Protein AF-A0A9E0XKW5-F1 (afdb_monomer)

Solvent-accessible surface area (backbone atoms only — not comparable to full-atom values): 10087 Å² total; per-residue (Å²): 136,86,78,87,76,53,70,72,57,58,59,52,70,77,59,86,89,83,86,75,91,71,57,70,92,79,52,50,79,71,48,50,63,54,58,56,50,52,57,56,55,53,49,50,52,53,50,46,38,40,73,75,60,42,68,75,69,81,72,82,84,53,64,72,60,41,52,50,52,50,52,54,37,52,52,49,49,51,54,52,49,53,52,46,55,54,47,36,53,48,28,39,75,79,61,77,39,59,51,25,64,68,49,44,52,50,58,40,54,46,93,44,42,51,59,52,24,58,78,70,73,36,50,67,59,52,50,55,51,48,64,72,36,34,87,82,63,24,43,55,75,93,69,94,71,81,49,70,67,56,38,62,73,68,65,58,68,82,67,84,72,72,97,73,132

Mean predicted aligned error: 7.42 Å

Radius of gyration: 21.5 Å; Cα contacts (8 Å, |Δi|>4): 92; chains: 1; bounding box: 61×44×50 Å

Sequence (165 aa):
MGRTLSEAKLNLLQFSLFITNIPVEWVSAEIIGTVYRLRWEVELIFKQWKSLLKIDVLQGICRYRVETLIWSRLCTVIIVASITATFMNLAHKYCNGELSSDKLVKYLMRNGKLCEAVKRGRVENLEKEMIQDIKRRLLKDKRSRTTMRERIISLEAYYEWPEYA

Structure (mmCIF, N/CA/C/O backbone):
data_AF-A0A9E0XKW5-F1
#
_entry.id   AF-A0A9E0XKW5-F1
#
loop_
_atom_site.group_PDB
_atom_site.id
_atom_site.type_symbol
_atom_site.label_atom_id
_atom_site.label_alt_id
_atom_site.label_comp_id
_atom_site.label_asym_id
_atom_site.label_entity_id
_atom_site.label_seq_id
_atom_site.pdbx_PDB_ins_code
_atom_site.Cartn_x
_atom_site.Cartn_y
_atom_site.Cartn_z
_atom_site.occupancy
_atom_site.B_iso_or_equiv
_atom_site.auth_seq_id
_atom_site.auth_comp_id
_atom_site.auth_asym_id
_atom_site.auth_atom_id
_atom_site.pdbx_PDB_model_num
ATOM 1 N N . MET A 1 1 ? 7.942 -29.872 -23.546 1.00 44.78 1 MET A N 1
ATOM 2 C CA . MET A 1 1 ? 9.213 -30.062 -24.279 1.00 44.78 1 MET A CA 1
ATOM 3 C C . MET A 1 1 ? 9.910 -28.714 -24.396 1.00 44.78 1 MET A C 1
ATOM 5 O O . MET A 1 1 ? 9.271 -27.769 -24.844 1.00 44.78 1 MET A O 1
ATOM 9 N N . GLY A 1 2 ? 11.162 -28.599 -23.946 1.00 65.69 2 GLY A N 1
ATOM 10 C CA . GLY A 1 2 ? 11.970 -27.390 -24.141 1.00 65.69 2 GLY A CA 1
ATOM 11 C C . GLY A 1 2 ? 12.594 -27.398 -25.537 1.00 65.69 2 GLY A C 1
ATOM 12 O O . GLY A 1 2 ? 13.115 -28.424 -25.958 1.00 65.69 2 GLY A O 1
ATOM 13 N N . ARG A 1 3 ? 12.494 -26.291 -26.279 1.00 79.75 3 ARG A N 1
ATOM 14 C CA . ARG A 1 3 ? 13.175 -26.124 -27.575 1.00 79.75 3 ARG A CA 1
ATOM 15 C C . ARG A 1 3 ? 14.628 -25.705 -27.330 1.00 79.75 3 ARG A C 1
ATOM 17 O O . ARG A 1 3 ? 14.854 -24.801 -26.529 1.00 79.75 3 ARG A O 1
ATOM 24 N N . THR A 1 4 ? 15.584 -26.299 -28.042 1.00 82.00 4 THR A N 1
ATOM 25 C CA . THR A 1 4 ? 16.990 -25.857 -28.033 1.00 82.00 4 THR A CA 1
ATOM 26 C C . THR A 1 4 ? 17.100 -24.489 -28.710 1.00 82.00 4 THR A C 1
ATOM 28 O O . THR A 1 4 ? 16.625 -24.314 -29.834 1.00 82.00 4 THR A O 1
ATOM 31 N N . LEU A 1 5 ? 17.670 -23.498 -28.019 1.00 85.50 5 LEU A N 1
ATOM 32 C CA . LEU A 1 5 ? 17.864 -22.157 -28.575 1.00 85.50 5 LEU A CA 1
ATOM 33 C C . LEU A 1 5 ? 19.081 -22.127 -29.505 1.00 85.50 5 LEU A C 1
ATOM 35 O O . LEU A 1 5 ? 20.095 -22.758 -29.230 1.00 85.50 5 LEU A O 1
ATOM 39 N N . SER A 1 6 ? 18.977 -21.363 -30.593 1.00 89.00 6 SER A N 1
ATOM 40 C CA . SER A 1 6 ? 20.114 -21.061 -31.461 1.00 89.00 6 SER A CA 1
ATOM 41 C C . SER A 1 6 ? 21.116 -20.158 -30.742 1.00 89.00 6 SER A C 1
ATOM 43 O O . SER A 1 6 ? 20.730 -19.335 -29.911 1.00 89.00 6 SER A O 1
ATOM 45 N N . GLU A 1 7 ? 22.384 -20.246 -31.127 1.00 88.44 7 GLU A N 1
ATOM 46 C CA . GLU A 1 7 ? 23.480 -19.451 -30.559 1.00 88.44 7 GLU A CA 1
ATOM 47 C C . GLU A 1 7 ? 23.190 -17.940 -30.581 1.00 88.44 7 GLU A C 1
ATOM 49 O O . GLU A 1 7 ? 23.304 -17.263 -29.564 1.00 88.44 7 GLU A O 1
ATOM 54 N N . ALA A 1 8 ? 22.642 -17.427 -31.689 1.00 87.69 8 ALA A N 1
ATOM 55 C CA . ALA A 1 8 ? 22.212 -16.030 -31.793 1.00 87.69 8 ALA A CA 1
ATOM 56 C C . ALA A 1 8 ? 21.156 -15.621 -30.741 1.00 87.69 8 ALA A C 1
ATOM 58 O O . ALA A 1 8 ? 21.175 -14.496 -30.247 1.00 87.69 8 ALA A O 1
ATOM 59 N N . LYS A 1 9 ? 20.239 -16.526 -30.364 1.00 86.75 9 LYS A N 1
ATOM 60 C CA . LYS A 1 9 ? 19.234 -16.245 -29.325 1.00 86.75 9 LYS A CA 1
ATOM 61 C C . LYS A 1 9 ? 19.839 -16.306 -27.928 1.00 86.75 9 LYS A C 1
ATOM 63 O O . LYS A 1 9 ? 19.433 -15.524 -27.079 1.00 86.75 9 LYS A O 1
ATOM 68 N N . LEU A 1 10 ? 20.796 -17.204 -27.699 1.00 88.56 10 LEU A N 1
ATOM 69 C CA . LEU A 1 10 ? 21.545 -17.253 -26.443 1.00 88.56 10 LEU A CA 1
ATOM 70 C C . LEU A 1 10 ? 22.354 -15.967 -26.238 1.00 88.56 10 LEU A C 1
ATOM 72 O O . LEU A 1 10 ? 22.340 -15.420 -25.141 1.00 88.56 10 LEU A O 1
ATOM 76 N N . ASN A 1 11 ? 22.961 -15.431 -27.300 1.00 88.81 11 ASN A N 1
ATOM 77 C CA . ASN A 1 11 ? 23.652 -14.141 -27.254 1.00 88.81 11 ASN A CA 1
ATOM 78 C C . ASN A 1 11 ? 22.702 -12.983 -26.932 1.00 88.81 11 ASN A C 1
ATOM 80 O O . ASN A 1 11 ? 23.022 -12.148 -26.093 1.00 88.81 11 ASN A O 1
ATOM 84 N N . LEU A 1 12 ? 21.502 -12.956 -27.520 1.00 86.88 12 LEU A N 1
ATOM 85 C CA . LEU A 1 12 ? 20.526 -11.899 -27.236 1.00 86.88 12 LEU A CA 1
ATOM 86 C C . LEU A 1 12 ? 20.044 -11.901 -25.773 1.00 86.88 12 LEU A C 1
ATOM 88 O O . LEU A 1 12 ? 19.779 -10.838 -25.220 1.00 86.88 12 LEU A O 1
ATOM 92 N N . LEU A 1 13 ? 19.958 -13.071 -25.130 1.00 85.75 13 LEU A N 1
ATOM 93 C CA . LEU A 1 13 ? 19.541 -13.195 -23.726 1.00 85.75 13 LEU A CA 1
ATOM 94 C C . LEU A 1 13 ? 20.523 -12.557 -22.728 1.00 85.75 13 LEU A C 1
ATOM 96 O O . LEU A 1 13 ? 20.167 -12.398 -21.563 1.00 85.75 13 LEU A O 1
ATOM 100 N N . GLN A 1 14 ? 21.726 -12.179 -23.170 1.00 85.12 14 GLN A N 1
ATOM 101 C CA . GLN A 1 14 ? 22.700 -11.454 -22.348 1.00 85.12 14 GLN A CA 1
ATOM 102 C C . GLN A 1 14 ? 22.364 -9.959 -22.212 1.00 85.12 14 GLN A C 1
ATOM 104 O O . GLN A 1 14 ? 22.919 -9.285 -21.349 1.00 85.12 14 GLN A O 1
ATOM 109 N N . PHE A 1 15 ? 21.444 -9.435 -23.030 1.00 83.50 15 PHE A N 1
ATOM 110 C CA . PHE A 1 15 ? 21.113 -8.013 -23.075 1.00 83.50 15 PHE A CA 1
ATOM 111 C C . PHE A 1 15 ? 19.696 -7.734 -22.564 1.00 83.50 15 PHE A C 1
ATOM 113 O O . PHE A 1 15 ? 18.755 -8.489 -22.805 1.00 83.50 15 PHE A O 1
ATOM 120 N N . SER A 1 16 ? 19.526 -6.584 -21.906 1.00 82.69 16 SER A N 1
ATOM 121 C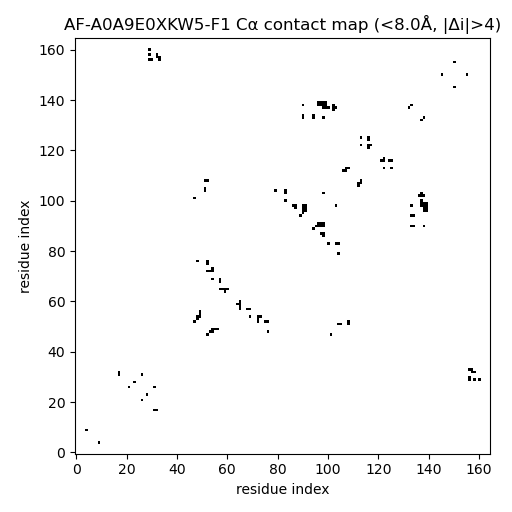 CA . SER A 1 16 ? 18.210 -5.994 -21.638 1.00 82.69 16 SER A CA 1
ATOM 122 C C . SER A 1 16 ? 17.956 -4.860 -22.628 1.00 82.69 16 SER A C 1
ATOM 124 O O . SER A 1 16 ? 18.611 -3.824 -22.555 1.00 82.69 16 SER A O 1
ATOM 126 N N . LEU A 1 17 ? 17.014 -5.050 -23.555 1.00 86.06 17 LEU A N 1
ATOM 127 C CA . LEU A 1 17 ? 16.653 -4.030 -24.539 1.00 86.06 17 LEU A CA 1
ATOM 128 C C . LEU A 1 17 ? 15.537 -3.128 -23.997 1.00 86.06 17 LEU A C 1
ATOM 130 O O . LEU A 1 17 ? 14.444 -3.603 -23.683 1.00 86.06 17 LEU A O 1
ATOM 134 N N . PHE A 1 18 ? 15.798 -1.824 -23.945 1.00 85.19 18 PHE A N 1
ATOM 135 C CA . PHE A 1 18 ? 14.812 -0.807 -23.588 1.00 85.19 18 PHE A CA 1
ATOM 136 C C . PHE A 1 18 ? 14.506 0.067 -24.804 1.00 85.19 18 PHE A C 1
ATOM 138 O O . PHE A 1 18 ? 15.417 0.537 -25.478 1.00 85.19 18 PHE A O 1
ATOM 145 N N . ILE A 1 19 ? 13.221 0.298 -25.071 1.00 88.88 19 ILE A N 1
ATOM 146 C CA . ILE A 1 19 ? 12.751 1.227 -26.104 1.00 88.88 19 ILE A CA 1
ATOM 147 C C . ILE A 1 19 ? 12.025 2.357 -25.382 1.00 88.88 19 ILE A C 1
ATOM 149 O O . ILE A 1 19 ? 11.117 2.099 -24.590 1.00 88.88 19 ILE A O 1
ATOM 153 N N . THR A 1 20 ? 12.439 3.597 -25.626 1.00 87.88 20 THR A N 1
ATOM 154 C CA . THR A 1 20 ? 11.883 4.783 -24.971 1.00 87.88 20 THR A CA 1
ATOM 155 C C . THR A 1 20 ? 11.779 5.943 -25.955 1.00 87.88 20 THR A C 1
ATOM 157 O O . THR A 1 20 ? 12.553 6.027 -26.903 1.00 87.88 20 THR A O 1
ATOM 160 N N . ASN A 1 21 ? 10.812 6.831 -25.729 1.00 91.88 21 ASN A N 1
ATOM 161 C CA . ASN A 1 21 ? 10.687 8.114 -26.423 1.00 91.88 21 ASN A CA 1
ATOM 162 C C . ASN A 1 21 ? 11.337 9.271 -25.641 1.00 91.88 21 ASN A C 1
ATOM 164 O O . ASN A 1 21 ? 11.215 10.424 -26.047 1.00 91.88 21 ASN A O 1
ATOM 168 N N . ILE A 1 22 ? 11.972 8.976 -24.503 1.00 88.94 22 ILE A N 1
ATOM 169 C CA . ILE A 1 22 ? 12.693 9.962 -23.696 1.00 88.94 22 ILE A CA 1
ATOM 170 C C . ILE A 1 22 ? 13.983 10.348 -24.440 1.00 88.94 22 ILE A C 1
ATOM 172 O O . ILE A 1 22 ? 14.733 9.444 -24.816 1.00 88.94 22 ILE A O 1
ATOM 176 N N . PRO A 1 23 ? 14.257 11.650 -24.643 1.00 87.12 23 PRO A N 1
ATOM 177 C CA . PRO A 1 23 ? 15.507 12.105 -25.244 1.00 87.12 23 PRO A CA 1
ATOM 178 C C . PRO A 1 23 ? 16.724 11.690 -24.406 1.00 87.12 23 PRO A C 1
ATOM 180 O O . PRO A 1 23 ? 16.664 11.685 -23.172 1.00 87.12 23 PRO A O 1
ATOM 183 N N . VAL A 1 24 ? 17.837 11.362 -25.066 1.00 83.81 24 VAL A N 1
ATOM 184 C CA . VAL A 1 24 ? 19.062 10.881 -24.397 1.00 83.81 24 VAL A CA 1
ATOM 185 C C . VAL A 1 24 ? 19.671 11.938 -23.469 1.00 83.81 24 VAL A C 1
ATOM 187 O O . VAL A 1 24 ? 20.328 11.607 -22.487 1.00 83.81 24 VAL A O 1
ATOM 190 N N . GLU A 1 25 ? 19.393 13.214 -23.729 1.00 86.50 25 GLU A N 1
ATOM 191 C CA . GLU A 1 25 ? 19.867 14.354 -22.946 1.00 86.50 25 GLU A CA 1
ATOM 192 C C . GLU A 1 25 ? 19.187 14.447 -21.572 1.00 86.50 25 GLU A C 1
ATOM 194 O O . GLU A 1 25 ? 19.688 15.131 -20.683 1.00 86.50 25 GLU A O 1
ATOM 199 N N . TRP A 1 26 ? 18.027 13.802 -21.394 1.00 84.56 26 TRP A N 1
ATOM 200 C CA . TRP A 1 26 ? 17.248 13.878 -20.154 1.00 84.56 26 TRP A CA 1
ATOM 201 C C . TRP A 1 26 ? 17.555 12.730 -19.200 1.00 84.56 26 TRP A C 1
ATOM 203 O O . TRP A 1 26 ? 17.526 12.913 -17.983 1.00 84.56 26 TRP A O 1
ATOM 213 N N . VAL A 1 27 ? 17.788 11.532 -19.738 1.00 79.62 27 VAL A N 1
ATOM 214 C CA . VAL A 1 27 ? 17.977 10.316 -18.947 1.00 79.62 27 VAL A CA 1
ATOM 215 C C . VAL A 1 27 ? 19.014 9.439 -19.630 1.00 79.62 27 VAL A C 1
ATOM 217 O O . VAL A 1 27 ? 18.804 8.971 -20.747 1.00 79.62 27 VAL A O 1
ATOM 220 N N . SER A 1 28 ? 20.109 9.174 -18.924 1.00 80.00 28 SER A N 1
ATOM 221 C CA . SER A 1 28 ? 21.160 8.288 -19.410 1.00 80.00 28 SER A CA 1
ATOM 222 C C . SER A 1 28 ? 20.693 6.824 -19.447 1.00 80.00 28 SER A C 1
ATOM 224 O O . SER A 1 28 ? 19.754 6.426 -18.742 1.00 80.00 28 SER A O 1
ATOM 226 N N . ALA A 1 29 ? 21.345 5.993 -20.265 1.00 77.06 29 ALA A N 1
ATOM 227 C CA . ALA A 1 29 ? 20.978 4.584 -20.429 1.00 77.06 29 ALA A CA 1
ATOM 228 C C . ALA A 1 29 ? 21.026 3.804 -19.099 1.00 77.06 29 ALA A C 1
ATOM 230 O O . ALA A 1 29 ? 20.194 2.924 -18.851 1.00 77.06 29 ALA A O 1
ATOM 231 N N . GLU A 1 30 ? 21.934 4.185 -18.201 1.00 74.62 30 GLU A N 1
ATOM 232 C CA . GLU A 1 30 ? 22.097 3.619 -16.864 1.00 74.62 30 GLU A CA 1
ATOM 233 C C . GLU A 1 30 ? 20.859 3.858 -15.985 1.00 74.62 30 GLU A C 1
ATOM 235 O O . GLU A 1 30 ? 20.438 2.984 -15.216 1.00 74.62 30 GLU A O 1
ATOM 240 N N . ILE A 1 31 ? 20.225 5.025 -16.132 1.00 76.69 31 ILE A N 1
ATOM 241 C CA . ILE A 1 31 ? 19.046 5.421 -15.358 1.00 76.69 31 ILE A CA 1
ATOM 242 C C . ILE A 1 31 ? 17.772 4.781 -15.925 1.00 76.69 31 ILE A C 1
ATOM 244 O O . ILE A 1 31 ? 16.873 4.444 -15.150 1.00 76.69 31 ILE A O 1
ATOM 248 N N . ILE A 1 32 ? 17.688 4.519 -17.237 1.00 82.56 32 ILE A N 1
ATOM 249 C CA . ILE A 1 32 ? 16.517 3.867 -17.859 1.00 82.56 32 ILE A CA 1
ATOM 250 C C . ILE A 1 32 ? 16.214 2.522 -17.190 1.00 82.56 32 ILE A C 1
ATOM 252 O O . ILE A 1 32 ? 15.062 2.249 -16.844 1.00 82.56 32 ILE A O 1
ATOM 256 N N . GLY A 1 33 ? 17.239 1.704 -16.927 1.00 79.12 33 GLY A N 1
ATOM 257 C CA . GLY A 1 33 ? 17.067 0.439 -16.207 1.00 79.12 33 GLY A CA 1
ATOM 258 C C . GLY A 1 33 ? 16.498 0.636 -14.795 1.00 79.12 33 GLY A C 1
ATOM 259 O O . GLY A 1 33 ? 15.703 -0.179 -14.318 1.00 79.12 33 GLY A O 1
ATOM 260 N N . THR A 1 34 ? 16.862 1.740 -14.134 1.00 76.56 34 THR A N 1
ATOM 261 C CA . THR A 1 34 ? 16.326 2.160 -12.830 1.00 76.56 34 THR A CA 1
ATOM 262 C C . THR A 1 34 ? 14.876 2.586 -12.883 1.00 76.56 34 THR A C 1
ATOM 264 O O . THR A 1 34 ? 14.071 2.088 -12.092 1.00 76.56 34 THR A O 1
ATOM 267 N N . VAL A 1 35 ? 14.511 3.403 -13.861 1.00 78.75 35 VAL A N 1
ATOM 268 C CA . VAL A 1 35 ? 13.123 3.802 -14.092 1.00 78.75 35 VAL A CA 1
ATOM 269 C C . VAL A 1 35 ? 12.267 2.586 -14.443 1.00 78.75 35 VAL A C 1
ATOM 271 O O . VAL A 1 35 ? 11.183 2.418 -13.888 1.00 78.75 35 VAL A O 1
ATOM 274 N N . TYR A 1 36 ? 12.764 1.667 -15.274 1.00 83.38 36 TYR A N 1
ATOM 275 C CA . TYR A 1 36 ? 12.013 0.473 -15.664 1.00 83.38 36 TYR A CA 1
ATOM 276 C C . TYR A 1 36 ? 11.693 -0.453 -14.479 1.00 83.38 36 TYR A C 1
ATOM 278 O O . TYR A 1 36 ? 10.704 -1.185 -14.520 1.00 83.38 36 TYR A O 1
ATOM 286 N N . ARG A 1 37 ? 12.445 -0.392 -13.367 1.00 77.19 37 ARG A N 1
ATOM 287 C CA . ARG A 1 37 ? 12.075 -1.118 -12.137 1.00 77.19 37 ARG A CA 1
ATOM 288 C C . ARG A 1 37 ? 10.796 -0.606 -11.485 1.00 77.19 37 ARG A C 1
ATOM 290 O O . ARG A 1 37 ? 10.125 -1.399 -10.826 1.00 77.19 37 ARG A O 1
ATOM 297 N N . LEU A 1 38 ? 10.411 0.655 -11.699 1.00 80.56 38 LEU A N 1
ATOM 298 C CA . LEU A 1 38 ? 9.120 1.185 -11.234 1.00 80.56 38 LEU A CA 1
ATOM 299 C C . LEU A 1 38 ? 7.941 0.390 -11.792 1.00 80.56 38 LEU A C 1
ATOM 301 O O . LEU A 1 38 ? 6.926 0.251 -11.112 1.00 80.56 38 LEU A O 1
ATOM 305 N N . ARG A 1 39 ? 8.102 -0.238 -12.962 1.00 84.94 39 ARG A N 1
ATOM 306 C CA . ARG A 1 39 ? 7.115 -1.169 -13.516 1.00 84.94 39 ARG A CA 1
ATOM 307 C C . ARG A 1 39 ? 6.755 -2.286 -12.530 1.00 84.94 39 ARG A C 1
ATOM 309 O O . ARG A 1 39 ? 5.584 -2.632 -12.410 1.00 84.94 39 ARG A O 1
ATOM 316 N N . TRP A 1 40 ? 7.733 -2.833 -11.801 1.00 85.56 40 TRP A N 1
ATOM 317 C CA . TRP A 1 40 ? 7.475 -3.905 -10.836 1.00 85.56 40 TRP A CA 1
ATOM 318 C C . TRP A 1 40 ? 6.738 -3.403 -9.590 1.00 85.56 40 TRP A C 1
ATOM 320 O O . TRP A 1 40 ? 5.885 -4.108 -9.059 1.00 85.56 40 TRP A O 1
ATOM 330 N N . GLU A 1 41 ? 6.990 -2.169 -9.145 1.00 85.94 41 GLU A N 1
ATOM 331 C CA . GLU A 1 41 ? 6.204 -1.577 -8.052 1.00 85.94 41 GLU A CA 1
ATOM 332 C C . GLU A 1 41 ? 4.749 -1.372 -8.460 1.00 85.94 41 GLU A C 1
ATOM 334 O O . GLU A 1 41 ? 3.849 -1.670 -7.680 1.00 85.94 41 GLU A O 1
ATOM 339 N N . VAL A 1 42 ? 4.501 -0.946 -9.702 1.00 88.81 42 VAL A N 1
ATOM 340 C CA . VAL A 1 42 ? 3.139 -0.872 -10.246 1.00 88.81 42 VAL A CA 1
ATOM 341 C C . VAL A 1 42 ? 2.474 -2.252 -10.198 1.00 88.81 42 VAL A C 1
ATOM 343 O O . VAL A 1 42 ? 1.351 -2.377 -9.707 1.00 88.81 42 VAL A O 1
ATOM 346 N N . GLU A 1 43 ? 3.170 -3.316 -10.610 1.00 91.62 43 GLU A N 1
ATOM 347 C CA . GLU A 1 43 ? 2.657 -4.688 -10.493 1.00 91.62 43 GLU A CA 1
ATOM 348 C C . GLU A 1 43 ? 2.366 -5.095 -9.045 1.00 91.62 43 GLU A C 1
ATOM 350 O O . GLU A 1 43 ? 1.330 -5.709 -8.779 1.00 91.62 43 GLU A O 1
ATOM 355 N N . LEU A 1 44 ? 3.243 -4.751 -8.097 1.00 89.75 44 LEU A N 1
ATOM 356 C CA . LEU A 1 44 ? 3.029 -5.026 -6.677 1.00 89.75 44 LEU A CA 1
ATOM 357 C C . LEU A 1 44 ? 1.807 -4.288 -6.125 1.00 89.75 44 LEU A C 1
ATOM 359 O O . LEU A 1 44 ? 1.029 -4.889 -5.380 1.00 89.75 44 LEU A O 1
ATOM 363 N N . ILE A 1 45 ? 1.607 -3.027 -6.514 1.00 90.75 45 ILE A N 1
ATOM 364 C CA . ILE A 1 45 ? 0.429 -2.230 -6.150 1.00 90.75 45 ILE A CA 1
ATOM 365 C C . ILE A 1 45 ? -0.838 -2.916 -6.673 1.00 90.75 45 ILE A C 1
ATOM 367 O O . ILE A 1 45 ? -1.750 -3.207 -5.897 1.00 90.75 45 ILE A O 1
ATOM 371 N N . PHE A 1 46 ? -0.879 -3.286 -7.957 1.00 92.31 46 PHE A N 1
ATOM 372 C CA . PHE A 1 46 ? -2.029 -3.999 -8.520 1.00 92.31 46 PHE A CA 1
ATOM 373 C C . PHE A 1 46 ? -2.243 -5.373 -7.881 1.00 92.31 46 PHE A C 1
ATOM 375 O O . PHE A 1 46 ? -3.384 -5.767 -7.632 1.00 92.31 46 PHE A O 1
ATOM 382 N N . LYS A 1 47 ? -1.171 -6.109 -7.573 1.00 93.31 47 LYS A N 1
ATOM 383 C CA . LYS A 1 47 ? -1.249 -7.396 -6.870 1.00 93.31 47 LYS A CA 1
ATOM 384 C C . LYS A 1 47 ? -1.858 -7.227 -5.481 1.00 93.31 47 LYS A C 1
ATOM 386 O O . LYS A 1 47 ? -2.699 -8.033 -5.081 1.00 93.31 47 LYS A O 1
ATOM 391 N N . GLN A 1 48 ? -1.474 -6.175 -4.762 1.00 93.12 48 GLN A N 1
ATOM 392 C CA . GLN A 1 48 ? -2.062 -5.835 -3.474 1.00 93.12 48 GLN A CA 1
ATOM 393 C C . GLN A 1 48 ? -3.547 -5.485 -3.618 1.00 93.12 48 GLN A C 1
ATOM 395 O O . GLN A 1 48 ? -4.361 -6.007 -2.858 1.00 93.12 48 GLN A O 1
ATOM 400 N N . TRP A 1 49 ? -3.926 -4.666 -4.602 1.00 94.19 49 TRP A N 1
ATOM 401 C CA . TRP A 1 49 ? -5.326 -4.291 -4.821 1.00 94.19 49 TRP A CA 1
ATOM 402 C C . TRP A 1 49 ? -6.201 -5.494 -5.177 1.00 94.19 49 TRP A C 1
ATOM 404 O O . TRP A 1 49 ? -7.283 -5.649 -4.616 1.00 94.19 49 TRP A O 1
ATOM 414 N N . LYS A 1 50 ? -5.731 -6.401 -6.038 1.00 93.38 50 LYS A N 1
ATOM 415 C CA . LYS A 1 50 ? -6.439 -7.659 -6.328 1.00 93.38 50 LYS A CA 1
ATOM 416 C C . LYS A 1 50 ? -6.562 -8.529 -5.077 1.00 93.38 50 LYS A C 1
ATOM 418 O O . LYS A 1 50 ? -7.647 -8.966 -4.710 1.00 93.38 50 LYS A O 1
ATOM 423 N N . SER A 1 51 ? -5.463 -8.717 -4.348 1.00 93.88 51 SER A N 1
ATOM 424 C CA . SER A 1 51 ? -5.439 -9.598 -3.177 1.00 93.88 51 SER A CA 1
ATOM 425 C C . SER A 1 51 ? -6.274 -9.077 -2.001 1.00 93.88 51 SER A C 1
ATOM 427 O O . SER A 1 51 ? -7.048 -9.838 -1.416 1.00 93.88 51 SER A O 1
ATOM 429 N N . LEU A 1 52 ? -6.145 -7.794 -1.656 1.00 93.56 52 LEU A N 1
ATOM 430 C CA . LEU A 1 52 ? -6.706 -7.211 -0.432 1.00 93.56 52 LEU A CA 1
ATOM 431 C C . LEU A 1 52 ? -7.989 -6.412 -0.666 1.00 93.56 52 LEU A C 1
ATOM 433 O O . LEU A 1 52 ? -8.849 -6.389 0.210 1.00 93.56 52 LEU A O 1
ATOM 437 N N . LEU A 1 53 ? -8.129 -5.776 -1.831 1.00 93.19 53 LEU A N 1
ATOM 438 C CA . LEU A 1 53 ? -9.284 -4.937 -2.179 1.00 93.19 53 LEU A CA 1
ATOM 439 C C . LEU A 1 53 ? -10.223 -5.616 -3.188 1.00 93.19 53 LEU A C 1
ATOM 441 O O . LEU A 1 53 ? -11.295 -5.091 -3.484 1.00 93.19 53 LEU A O 1
ATOM 445 N N . LYS A 1 54 ? -9.847 -6.807 -3.678 1.00 92.62 54 LYS A N 1
ATOM 446 C CA . LYS A 1 54 ? -10.664 -7.682 -4.531 1.00 92.62 54 LYS A CA 1
ATOM 447 C C . LYS A 1 54 ? -11.172 -6.994 -5.797 1.00 92.62 54 LYS A C 1
ATOM 449 O O . LYS A 1 54 ? -12.282 -7.276 -6.245 1.00 92.62 54 LYS A O 1
ATOM 454 N N . ILE A 1 55 ? -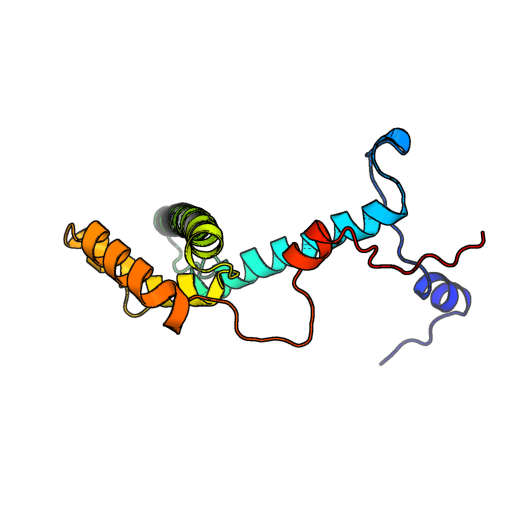10.378 -6.088 -6.376 1.00 93.00 55 ILE A N 1
ATOM 455 C CA . ILE A 1 55 ? -10.772 -5.296 -7.556 1.00 93.00 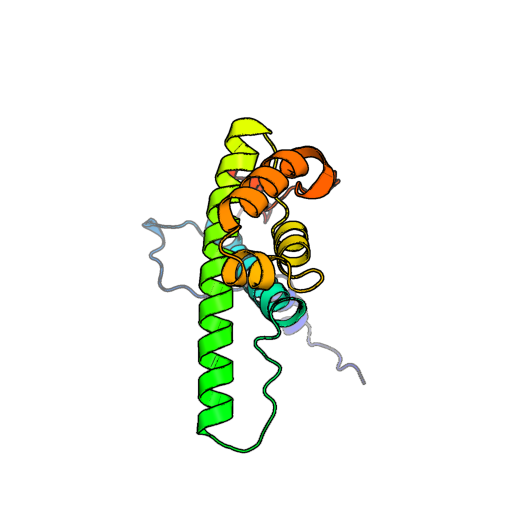55 ILE A CA 1
ATOM 456 C C . ILE A 1 55 ? -11.150 -6.165 -8.765 1.00 93.00 55 ILE A C 1
ATOM 458 O O . ILE A 1 55 ? -12.000 -5.774 -9.556 1.00 93.00 55 ILE A O 1
ATOM 462 N N . ASP A 1 56 ? -10.577 -7.361 -8.864 1.00 92.44 56 ASP A N 1
ATOM 463 C CA . ASP A 1 56 ? -10.767 -8.348 -9.926 1.00 92.44 56 ASP A CA 1
ATOM 464 C C . ASP A 1 56 ? -11.947 -9.309 -9.696 1.00 92.44 56 ASP A C 1
ATOM 466 O O . ASP A 1 56 ? -12.332 -10.041 -10.604 1.00 92.44 56 ASP A O 1
ATOM 470 N N . VAL A 1 57 ? -12.567 -9.308 -8.511 1.00 90.62 57 VAL A N 1
ATOM 471 C CA . VAL A 1 57 ? -13.630 -10.268 -8.159 1.00 90.62 57 VAL A CA 1
ATOM 472 C C . VAL A 1 57 ? -15.002 -9.745 -8.578 1.00 90.62 57 VAL A C 1
ATOM 474 O O . VAL A 1 57 ? -15.781 -9.274 -7.753 1.00 90.62 57 VAL A O 1
ATOM 477 N N . LEU A 1 58 ? -15.327 -9.749 -9.862 1.00 89.44 58 LEU A N 1
ATOM 478 C CA . LEU A 1 58 ? -16.633 -9.280 -10.339 1.00 89.44 58 LEU A CA 1
ATOM 479 C C . LEU A 1 58 ? -17.665 -10.411 -10.242 1.00 89.44 58 LEU A C 1
ATOM 481 O O . LEU A 1 58 ? -17.505 -11.455 -10.864 1.00 89.44 58 LEU A O 1
ATOM 485 N N . GLN A 1 59 ? -18.709 -10.220 -9.432 1.00 86.25 59 GLN A N 1
ATOM 486 C CA . GLN A 1 59 ? -19.787 -11.196 -9.264 1.00 86.25 59 GLN A CA 1
ATOM 487 C C . GLN A 1 59 ? -21.109 -10.635 -9.785 1.00 86.25 59 GLN A C 1
ATOM 489 O O . GLN A 1 59 ? -21.490 -9.506 -9.467 1.00 86.25 59 GLN A O 1
ATOM 494 N N . GLY A 1 60 ? -21.831 -11.467 -10.533 1.00 86.25 60 GLY A N 1
ATOM 495 C CA . GLY A 1 60 ? -23.149 -11.154 -11.073 1.00 86.25 60 GLY A CA 1
ATOM 496 C C . GLY A 1 60 ? -23.152 -10.920 -12.582 1.00 86.25 60 GLY A C 1
ATOM 497 O O . GLY A 1 60 ? -22.127 -10.682 -13.207 1.00 86.25 60 GLY A O 1
ATOM 498 N N . ILE A 1 61 ? -24.353 -11.007 -13.147 1.00 87.69 61 ILE A N 1
ATOM 499 C CA . ILE A 1 61 ? -24.645 -10.881 -14.586 1.00 87.69 61 ILE A CA 1
ATOM 500 C C . ILE A 1 61 ? -25.352 -9.562 -14.925 1.00 87.69 61 ILE A C 1
ATOM 502 O O . ILE A 1 61 ? -25.361 -9.132 -16.073 1.00 87.69 61 ILE A O 1
ATOM 506 N N . CYS A 1 62 ? -25.932 -8.885 -13.929 1.00 94.94 62 CYS A N 1
ATOM 507 C CA . CYS A 1 62 ? -26.580 -7.594 -14.132 1.00 94.94 62 CYS A CA 1
ATOM 508 C C . CYS A 1 62 ? -25.530 -6.493 -14.323 1.00 94.94 62 CYS A C 1
ATOM 510 O O . CYS A 1 62 ? -24.782 -6.181 -13.392 1.00 94.94 62 CYS A O 1
ATOM 512 N N . ARG A 1 63 ? -25.534 -5.870 -15.506 1.00 93.19 63 ARG A N 1
ATOM 513 C CA . ARG A 1 63 ? -24.609 -4.799 -15.900 1.00 93.19 63 ARG A CA 1
ATOM 514 C C . ARG A 1 63 ? -24.475 -3.703 -14.837 1.00 93.19 63 ARG A C 1
ATOM 516 O O . ARG A 1 63 ? -23.370 -3.446 -14.378 1.00 93.19 63 ARG A O 1
ATOM 523 N N . TYR A 1 64 ? -25.587 -3.129 -14.378 1.00 94.81 64 TYR A N 1
ATOM 524 C CA . TYR A 1 64 ? -25.574 -2.028 -13.403 1.00 94.81 64 TYR A CA 1
ATOM 525 C C . TYR A 1 64 ? -24.956 -2.419 -12.055 1.00 94.81 64 TYR A C 1
ATOM 527 O O . TYR A 1 64 ? -24.254 -1.629 -11.418 1.00 94.81 64 TYR A O 1
ATOM 535 N N . ARG A 1 65 ? -25.183 -3.666 -11.621 1.00 93.06 65 ARG A N 1
ATOM 536 C CA . ARG A 1 65 ? -24.577 -4.204 -10.398 1.00 93.06 65 ARG A CA 1
ATOM 537 C C . ARG A 1 65 ? -23.066 -4.344 -10.557 1.00 93.06 65 ARG A C 1
ATOM 539 O O . ARG A 1 65 ? -22.331 -3.953 -9.655 1.00 93.06 65 ARG A O 1
ATOM 546 N N . VAL A 1 66 ? -22.609 -4.876 -11.691 1.00 93.69 66 VAL A N 1
ATOM 547 C CA . VAL A 1 66 ? -21.177 -5.022 -11.988 1.00 93.69 66 VAL A CA 1
ATOM 548 C C . VAL A 1 66 ? -20.500 -3.654 -12.082 1.00 93.69 66 VAL A C 1
ATOM 550 O O . VAL A 1 66 ? -19.464 -3.454 -11.454 1.00 93.69 66 VAL A O 1
ATOM 553 N N . GLU A 1 67 ? -21.110 -2.687 -12.772 1.00 93.94 67 GLU A N 1
ATOM 554 C CA . GLU A 1 67 ? -20.596 -1.314 -12.867 1.00 93.94 67 GLU A CA 1
ATOM 555 C C . GLU A 1 67 ? -20.463 -0.668 -11.479 1.00 93.94 67 GLU A C 1
ATOM 557 O O . GLU A 1 67 ? -19.408 -0.134 -11.139 1.00 93.94 67 GLU A O 1
ATOM 562 N N . THR A 1 68 ? -21.480 -0.796 -10.621 1.00 93.62 68 THR A N 1
ATOM 563 C CA . THR A 1 68 ? -21.434 -0.259 -9.250 1.00 93.62 68 THR A CA 1
ATOM 564 C C . THR A 1 68 ? -20.350 -0.938 -8.402 1.00 93.62 68 THR A C 1
ATOM 566 O O . THR A 1 68 ? -19.664 -0.278 -7.616 1.00 93.62 68 THR A O 1
ATOM 569 N N . LEU A 1 69 ? -20.141 -2.250 -8.561 1.00 93.50 69 LEU A N 1
ATOM 570 C CA . LEU A 1 69 ? -19.054 -2.973 -7.890 1.00 93.50 69 LEU A CA 1
ATOM 571 C C . LEU A 1 69 ? -17.673 -2.480 -8.336 1.00 93.50 69 LEU A C 1
ATOM 573 O O . LEU A 1 69 ? -16.792 -2.313 -7.494 1.00 93.50 69 LEU A O 1
ATOM 577 N N . ILE A 1 70 ? -17.482 -2.213 -9.629 1.00 93.31 70 ILE A N 1
ATOM 578 C CA . ILE A 1 70 ? -16.229 -1.650 -10.147 1.00 93.31 70 ILE A CA 1
ATOM 579 C C . ILE A 1 70 ? -15.985 -0.274 -9.524 1.00 93.31 70 ILE A C 1
ATOM 581 O O . ILE A 1 70 ? -14.949 -0.064 -8.891 1.00 93.31 70 ILE A O 1
ATOM 585 N N . TRP A 1 71 ? -16.954 0.638 -9.631 1.00 95.19 71 TRP A N 1
ATOM 586 C CA . TRP A 1 71 ? -16.805 2.005 -9.131 1.00 95.19 71 TRP A CA 1
ATOM 587 C C . TRP A 1 71 ? -16.575 2.058 -7.621 1.00 95.19 71 TRP A C 1
ATOM 589 O O . TRP A 1 71 ? -15.634 2.705 -7.168 1.00 95.19 71 TRP A O 1
ATOM 599 N N . SER A 1 72 ? -17.355 1.315 -6.832 1.00 93.50 72 SER A N 1
ATOM 600 C CA . SER A 1 72 ? -17.189 1.272 -5.370 1.00 93.50 72 SER A CA 1
ATOM 601 C C . SER A 1 72 ? -15.811 0.756 -4.936 1.00 93.50 72 SER A C 1
ATOM 603 O O . SER A 1 72 ? -15.212 1.285 -3.992 1.00 93.50 72 SER A O 1
ATOM 605 N N . ARG A 1 73 ? -15.253 -0.234 -5.642 1.00 93.69 73 ARG A N 1
ATOM 606 C CA . ARG A 1 73 ? -13.898 -0.728 -5.372 1.00 93.69 73 ARG A CA 1
ATOM 607 C C . ARG A 1 73 ? -12.824 0.263 -5.782 1.00 93.69 73 ARG A C 1
ATOM 609 O O . ARG A 1 73 ? -11.877 0.438 -5.023 1.00 93.69 73 ARG A O 1
ATOM 616 N N . LEU A 1 74 ? -12.979 0.942 -6.917 1.00 95.25 74 LEU A N 1
ATOM 617 C CA . LEU A 1 74 ? -12.059 2.006 -7.325 1.00 95.25 74 LEU A CA 1
ATOM 618 C C . LEU A 1 74 ? -12.069 3.168 -6.321 1.00 95.25 74 LEU A C 1
ATOM 620 O O . LEU A 1 74 ? -11.004 3.626 -5.915 1.00 95.25 74 LEU A O 1
ATOM 624 N N . CYS A 1 75 ? -13.237 3.578 -5.820 1.00 95.81 75 CYS A N 1
ATOM 625 C CA . CYS A 1 75 ? -13.323 4.563 -4.739 1.00 95.81 75 CYS A CA 1
ATOM 626 C C . CYS A 1 75 ? -12.611 4.077 -3.466 1.00 95.81 75 CYS A C 1
ATOM 628 O O . CYS A 1 75 ? -11.855 4.828 -2.853 1.00 95.81 75 CYS A O 1
ATOM 630 N N . THR A 1 76 ? -12.795 2.806 -3.093 1.00 94.88 76 THR A N 1
ATOM 631 C CA . THR A 1 76 ? -12.104 2.204 -1.939 1.00 94.88 76 THR A CA 1
ATOM 632 C C . THR A 1 76 ? -10.584 2.212 -2.128 1.00 94.88 76 THR A C 1
ATOM 634 O O . THR A 1 76 ? -9.857 2.547 -1.195 1.00 94.88 76 THR A O 1
ATOM 637 N N . VAL A 1 77 ? -10.097 1.893 -3.333 1.00 96.12 77 VAL A N 1
ATOM 638 C CA . VAL A 1 77 ? -8.672 1.965 -3.692 1.00 96.12 77 VAL A CA 1
ATOM 639 C C . VAL A 1 77 ? -8.137 3.378 -3.491 1.00 96.12 77 VAL A C 1
ATOM 641 O O . VAL A 1 77 ? -7.104 3.528 -2.847 1.00 96.12 77 VAL A O 1
ATOM 644 N N . ILE A 1 78 ? -8.841 4.401 -3.984 1.00 96.44 78 ILE A N 1
ATOM 645 C CA . ILE A 1 78 ? -8.423 5.802 -3.841 1.00 96.44 78 ILE A CA 1
ATOM 646 C C . ILE A 1 78 ? -8.324 6.178 -2.360 1.00 96.44 78 ILE A C 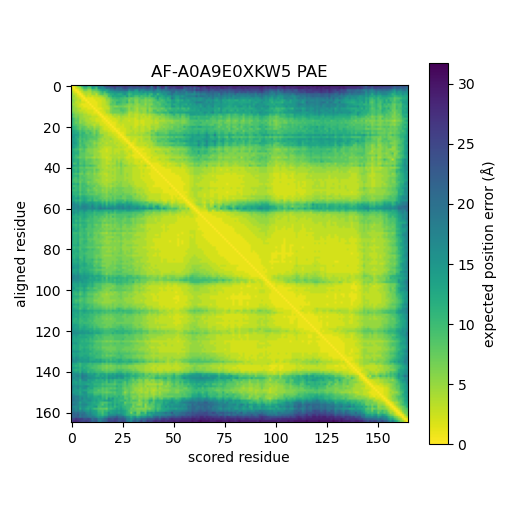1
ATOM 648 O O . ILE A 1 78 ? -7.282 6.659 -1.928 1.00 96.44 78 ILE A O 1
ATOM 652 N N . ILE A 1 79 ? -9.354 5.879 -1.561 1.00 95.69 79 ILE A N 1
ATOM 653 C CA . ILE A 1 79 ? -9.368 6.175 -0.119 1.00 95.69 79 ILE A CA 1
ATOM 654 C C . ILE A 1 79 ? -8.187 5.499 0.588 1.00 95.69 79 ILE A C 1
ATOM 656 O O . ILE A 1 79 ? -7.431 6.144 1.315 1.00 95.69 79 ILE A O 1
ATOM 660 N N . VAL A 1 80 ? -7.997 4.198 0.364 1.00 95.75 80 VAL A N 1
ATOM 661 C CA . VAL A 1 80 ? -6.920 3.425 0.997 1.00 95.75 80 VAL A CA 1
ATOM 662 C C . VAL A 1 80 ? -5.539 3.900 0.533 1.00 95.75 80 VAL A C 1
ATOM 664 O O . VAL A 1 80 ? -4.614 3.965 1.348 1.00 95.75 80 VAL A O 1
ATOM 667 N N . ALA A 1 81 ? -5.383 4.263 -0.741 1.00 94.56 81 ALA A N 1
ATOM 668 C CA . ALA A 1 81 ? -4.142 4.809 -1.283 1.00 94.56 81 ALA A CA 1
ATOM 669 C C . ALA A 1 81 ? -3.812 6.174 -0.662 1.00 94.56 81 ALA A C 1
ATOM 671 O O . ALA A 1 81 ? -2.678 6.377 -0.229 1.00 94.56 81 ALA A O 1
ATOM 672 N N . SER A 1 82 ? -4.798 7.067 -0.526 1.00 95.62 82 SER A N 1
ATOM 673 C CA . SER A 1 82 ? -4.635 8.359 0.150 1.00 95.62 82 SER A CA 1
ATOM 674 C C . SER A 1 82 ? -4.233 8.187 1.616 1.00 95.62 82 SER A C 1
ATOM 676 O O . SER A 1 82 ? -3.264 8.804 2.056 1.00 95.62 82 SER A O 1
ATOM 678 N N . ILE A 1 83 ? -4.897 7.293 2.361 1.00 95.62 83 ILE A N 1
ATOM 679 C CA . ILE A 1 83 ? -4.516 6.979 3.750 1.00 95.62 83 ILE A CA 1
ATOM 680 C C . ILE A 1 83 ? -3.084 6.430 3.798 1.00 95.62 83 ILE A C 1
ATOM 682 O O . ILE A 1 83 ? -2.284 6.852 4.631 1.00 95.62 83 ILE A O 1
ATOM 686 N N . THR A 1 84 ? -2.732 5.518 2.888 1.00 95.25 84 THR A N 1
ATOM 687 C CA . THR A 1 84 ? -1.388 4.928 2.824 1.00 95.25 84 THR A CA 1
ATOM 688 C C . THR A 1 84 ? -0.317 5.984 2.571 1.00 95.25 84 THR A C 1
ATOM 690 O O . THR A 1 84 ? 0.701 5.974 3.260 1.00 95.25 84 THR A O 1
ATOM 693 N N . ALA A 1 85 ? -0.545 6.915 1.642 1.00 94.06 85 ALA A N 1
ATOM 694 C CA . ALA A 1 85 ? 0.383 8.007 1.356 1.00 94.06 85 ALA A CA 1
ATOM 695 C C . ALA A 1 85 ? 0.595 8.909 2.584 1.00 94.06 85 ALA A C 1
ATOM 697 O O . ALA A 1 85 ? 1.734 9.192 2.962 1.00 94.06 85 ALA A O 1
ATOM 698 N N . THR A 1 86 ? -0.485 9.286 3.275 1.00 94.94 86 THR A N 1
ATOM 699 C CA . THR A 1 86 ? -0.403 10.075 4.514 1.00 94.94 86 THR A CA 1
ATOM 700 C C . THR A 1 86 ? 0.384 9.335 5.597 1.00 94.94 86 THR A C 1
ATOM 702 O O . THR A 1 86 ? 1.307 9.892 6.193 1.00 94.94 86 THR A O 1
ATOM 705 N N . PHE A 1 87 ? 0.090 8.053 5.820 1.00 95.38 87 PHE A N 1
ATOM 706 C CA . PHE A 1 87 ? 0.774 7.255 6.838 1.00 95.38 87 PHE A CA 1
ATOM 707 C C . PHE A 1 87 ? 2.229 6.932 6.482 1.00 95.38 87 PHE A C 1
ATOM 709 O O . PHE A 1 87 ? 3.049 6.794 7.388 1.00 95.38 87 PHE A O 1
ATOM 716 N N . MET A 1 88 ? 2.586 6.853 5.196 1.00 93.12 88 MET A N 1
ATOM 717 C CA . MET A 1 88 ? 3.985 6.757 4.763 1.00 93.12 88 MET A CA 1
ATOM 718 C C . MET A 1 88 ? 4.778 7.987 5.211 1.00 93.12 88 MET A C 1
ATOM 720 O O . MET A 1 88 ? 5.858 7.840 5.788 1.00 93.12 88 MET A O 1
ATOM 724 N N . ASN A 1 89 ? 4.218 9.184 5.019 1.00 92.19 89 ASN A N 1
ATOM 725 C CA . ASN A 1 89 ? 4.844 10.434 5.450 1.00 92.19 89 ASN A CA 1
ATOM 726 C C . ASN A 1 89 ? 4.950 10.521 6.980 1.00 92.19 89 ASN A C 1
ATOM 728 O O . ASN A 1 89 ? 6.002 10.886 7.506 1.00 92.19 89 ASN A O 1
ATOM 732 N N . LEU A 1 90 ? 3.901 10.121 7.707 1.00 93.31 90 LEU A N 1
ATOM 733 C CA . LEU A 1 90 ? 3.913 10.081 9.174 1.00 93.31 90 LEU A CA 1
ATOM 734 C C . LEU A 1 90 ? 4.947 9.086 9.721 1.00 93.31 90 LEU A C 1
ATOM 736 O O . LEU A 1 90 ? 5.712 9.425 10.624 1.00 93.31 90 LEU A O 1
ATOM 740 N N . ALA A 1 91 ? 5.005 7.872 9.169 1.00 93.62 91 ALA A N 1
ATOM 741 C CA . ALA A 1 91 ? 5.976 6.859 9.575 1.00 93.62 91 ALA A CA 1
ATOM 742 C C . ALA A 1 91 ? 7.415 7.349 9.372 1.00 93.62 91 ALA A C 1
ATOM 744 O O . ALA A 1 91 ? 8.252 7.200 10.265 1.00 93.62 91 ALA A O 1
ATOM 745 N N . HIS A 1 92 ? 7.684 8.006 8.243 1.00 90.56 92 HIS A N 1
ATOM 746 C CA . HIS A 1 92 ? 8.991 8.590 7.984 1.00 90.56 92 HIS A CA 1
ATOM 747 C C . HIS A 1 92 ? 9.323 9.703 8.990 1.00 90.56 92 HIS A C 1
ATOM 749 O O . HIS A 1 92 ? 10.371 9.650 9.627 1.00 90.56 92 HIS A O 1
ATOM 755 N N . LYS A 1 93 ? 8.397 10.646 9.212 1.00 90.25 93 LYS A N 1
ATOM 756 C CA . LYS A 1 93 ? 8.596 11.803 10.099 1.00 90.25 93 LYS A CA 1
ATOM 757 C C . LYS A 1 93 ? 8.783 11.431 11.575 1.00 90.25 93 LYS A C 1
ATOM 759 O O . LYS A 1 93 ? 9.643 11.996 12.237 1.00 90.25 93 LYS A O 1
ATOM 764 N N . TYR A 1 94 ? 7.977 10.511 12.108 1.00 89.00 94 TYR A N 1
ATOM 765 C CA . TYR A 1 94 ? 7.921 10.230 13.555 1.00 89.00 94 TYR A CA 1
ATOM 766 C C . TYR A 1 94 ? 8.631 8.940 13.980 1.00 89.00 94 TYR A C 1
ATOM 768 O O . TYR A 1 94 ? 8.902 8.726 15.168 1.00 89.00 94 TYR A O 1
ATOM 776 N N . CYS A 1 95 ? 8.895 8.038 13.033 1.00 88.44 95 CYS A N 1
ATOM 777 C CA . CYS A 1 95 ? 9.487 6.735 13.327 1.00 88.44 95 CYS A CA 1
ATOM 778 C C . CYS A 1 95 ? 10.833 6.510 12.645 1.00 88.44 95 CYS A C 1
ATOM 780 O O . CYS A 1 95 ? 11.456 5.497 12.946 1.00 88.44 95 CYS A O 1
ATOM 782 N N . ASN A 1 96 ? 11.257 7.409 11.746 1.00 86.75 96 ASN A N 1
ATOM 783 C CA . ASN A 1 96 ? 12.399 7.204 10.854 1.00 86.75 96 ASN A CA 1
ATOM 784 C C . ASN A 1 96 ? 12.367 5.818 10.175 1.00 86.75 96 ASN A C 1
ATOM 786 O O . ASN A 1 96 ? 13.383 5.145 10.035 1.00 86.75 96 ASN A O 1
ATOM 790 N N . GLY A 1 97 ? 11.163 5.349 9.834 1.00 87.19 97 GLY A N 1
ATOM 791 C CA . GLY A 1 97 ? 10.925 3.998 9.340 1.00 87.19 97 GLY A CA 1
ATOM 792 C C . GLY A 1 97 ? 10.049 4.000 8.097 1.00 87.19 97 GLY A C 1
ATOM 793 O O . GLY A 1 97 ? 9.256 4.916 7.871 1.00 87.19 97 GLY A O 1
ATOM 794 N N . GLU A 1 98 ? 10.176 2.953 7.288 1.00 91.38 98 GLU A N 1
ATOM 795 C CA . GLU A 1 98 ? 9.322 2.760 6.122 1.00 91.38 98 GLU A CA 1
ATOM 796 C C . GLU A 1 98 ? 8.036 2.019 6.489 1.00 91.38 98 GLU A C 1
ATOM 798 O O . GLU A 1 98 ? 8.063 0.912 7.033 1.00 91.38 98 GLU A O 1
ATOM 803 N N . LEU A 1 99 ? 6.896 2.602 6.127 1.00 94.00 99 LEU A N 1
ATOM 804 C CA . LEU A 1 99 ? 5.602 1.947 6.257 1.00 94.00 99 LEU A CA 1
ATOM 805 C C . LEU A 1 99 ? 5.502 0.745 5.303 1.00 94.00 99 LEU A C 1
ATOM 807 O O . LEU A 1 99 ? 5.861 0.821 4.124 1.00 94.00 99 LEU A O 1
ATOM 811 N N . SER A 1 100 ? 4.944 -0.360 5.791 1.00 93.50 100 SER A N 1
ATOM 812 C CA . SER A 1 100 ? 4.483 -1.452 4.943 1.00 93.50 100 SER A CA 1
ATOM 813 C C . SER A 1 100 ? 3.049 -1.186 4.495 1.00 93.50 100 SER A C 1
ATOM 815 O O . SER A 1 100 ? 2.105 -1.349 5.270 1.00 93.50 100 SER A O 1
ATOM 817 N N . SER A 1 101 ? 2.883 -0.817 3.222 1.00 92.25 101 SER A N 1
ATOM 818 C CA . SER A 1 101 ? 1.558 -0.647 2.615 1.00 92.25 101 SER A CA 1
ATOM 819 C C . SER A 1 101 ? 0.692 -1.902 2.802 1.00 92.25 101 SER A C 1
ATOM 821 O O . SER A 1 101 ? -0.451 -1.794 3.223 1.00 92.25 101 SER A O 1
ATOM 823 N N . ASP A 1 102 ? 1.246 -3.105 2.614 1.00 93.19 102 ASP A N 1
ATOM 824 C CA . ASP A 1 102 ? 0.493 -4.359 2.767 1.00 93.19 102 ASP A CA 1
ATOM 825 C C . ASP A 1 102 ? -0.047 -4.558 4.189 1.00 93.19 102 ASP A C 1
ATOM 827 O O . ASP A 1 102 ? -1.222 -4.889 4.361 1.00 93.19 102 ASP A O 1
ATOM 831 N N . LYS A 1 103 ? 0.772 -4.287 5.215 1.00 95.56 103 LYS A N 1
ATOM 832 C CA . LYS A 1 103 ? 0.328 -4.388 6.612 1.00 95.56 103 LYS A CA 1
ATOM 833 C C . LYS A 1 103 ? -0.758 -3.365 6.920 1.00 95.56 103 LYS A C 1
ATOM 835 O O . LYS A 1 103 ? -1.738 -3.717 7.570 1.00 95.56 103 LYS A O 1
ATOM 840 N N . LEU A 1 104 ? -0.615 -2.134 6.425 1.00 96.25 104 LEU A N 1
ATOM 841 C CA . LEU A 1 104 ? -1.616 -1.089 6.613 1.00 96.25 104 LEU A CA 1
ATOM 842 C C . LEU A 1 104 ? -2.948 -1.439 5.939 1.00 96.25 104 LEU A C 1
ATOM 844 O O . LEU A 1 104 ? -3.993 -1.366 6.580 1.00 96.25 104 LEU A O 1
ATOM 848 N N . VAL A 1 105 ? -2.931 -1.857 4.672 1.00 95.88 105 VAL A N 1
ATOM 849 C CA . VAL A 1 105 ? -4.162 -2.224 3.960 1.00 95.88 105 VAL A CA 1
ATOM 850 C C . VAL A 1 105 ? -4.828 -3.427 4.628 1.00 95.88 105 VAL A C 1
ATOM 852 O O . VAL A 1 105 ? -6.034 -3.401 4.868 1.00 95.88 105 VAL A O 1
ATOM 855 N N . LYS A 1 106 ? -4.060 -4.451 5.026 1.00 95.81 106 LYS A N 1
ATOM 856 C CA . LYS A 1 106 ? -4.591 -5.573 5.818 1.00 95.81 106 LYS A CA 1
ATOM 857 C C . LYS A 1 106 ? -5.211 -5.098 7.126 1.00 95.81 106 LYS A C 1
ATOM 859 O O . LYS A 1 106 ? -6.284 -5.570 7.484 1.00 95.81 106 LYS A O 1
ATOM 864 N N . TYR A 1 107 ? -4.564 -4.169 7.822 1.00 95.75 107 TYR A N 1
ATOM 865 C CA . TYR A 1 107 ? -5.065 -3.601 9.070 1.00 95.75 107 TYR A CA 1
ATOM 866 C C . TYR A 1 107 ? -6.411 -2.886 8.878 1.00 95.75 107 TYR A C 1
ATOM 868 O O . TYR A 1 107 ? -7.347 -3.139 9.634 1.00 95.75 107 TYR A O 1
ATOM 876 N N . LEU A 1 108 ? -6.526 -2.047 7.844 1.00 96.00 108 LEU A N 1
ATOM 877 C CA . LEU A 1 108 ? -7.746 -1.304 7.507 1.00 96.00 108 LEU A CA 1
ATOM 878 C C . LEU A 1 108 ? -8.900 -2.223 7.085 1.00 96.00 108 LEU A C 1
ATOM 880 O O . LEU A 1 108 ? -10.051 -1.991 7.457 1.00 96.00 108 LEU A O 1
ATOM 884 N N . MET A 1 109 ? -8.596 -3.268 6.315 1.00 94.81 109 MET A N 1
ATOM 885 C CA . MET A 1 109 ? -9.602 -4.184 5.771 1.00 94.81 109 MET A CA 1
ATOM 886 C C . MET A 1 109 ? -9.997 -5.301 6.744 1.00 94.81 109 MET A C 1
ATOM 888 O O . MET A 1 109 ? -11.054 -5.915 6.577 1.00 94.81 109 MET A O 1
ATOM 892 N N . ARG A 1 110 ? -9.186 -5.571 7.775 1.00 94.12 110 ARG A N 1
ATOM 893 C CA . ARG A 1 110 ? -9.443 -6.629 8.761 1.00 94.12 110 ARG A CA 1
ATOM 894 C C . ARG A 1 110 ? -10.807 -6.433 9.413 1.00 94.12 110 ARG A C 1
ATOM 896 O O . ARG A 1 110 ? -11.064 -5.394 10.010 1.00 94.12 110 ARG A O 1
ATOM 903 N N . ASN A 1 111 ? -11.670 -7.444 9.313 1.00 91.50 111 ASN A N 1
ATOM 904 C CA . ASN A 1 111 ? -13.029 -7.437 9.867 1.00 91.50 111 ASN A CA 1
ATOM 905 C C . ASN A 1 111 ? -13.857 -6.197 9.464 1.00 91.50 111 ASN A C 1
ATOM 907 O O . ASN A 1 111 ? -14.709 -5.752 10.225 1.00 91.50 111 ASN A O 1
ATOM 911 N N . GLY A 1 112 ? -13.578 -5.604 8.295 1.00 91.81 112 GLY A N 1
ATOM 912 C CA . GLY A 1 112 ? -14.269 -4.400 7.832 1.00 91.81 112 GLY A CA 1
ATOM 913 C C . GLY A 1 112 ? -13.992 -3.150 8.674 1.00 91.81 112 GLY A C 1
ATOM 914 O O . GLY A 1 112 ? -14.817 -2.242 8.672 1.00 91.81 112 GLY A O 1
ATOM 915 N N . LYS A 1 113 ? -12.857 -3.081 9.385 1.00 94.62 113 LYS A N 1
ATOM 916 C CA . LYS A 1 113 ? -12.528 -2.009 10.340 1.00 94.62 113 LYS A CA 1
ATOM 917 C C . LYS A 1 113 ? -12.716 -0.598 9.778 1.00 94.62 113 LYS A C 1
ATOM 919 O O . LYS A 1 113 ? -13.365 0.223 10.421 1.00 94.62 113 LYS A O 1
ATOM 924 N N . LEU A 1 114 ? -12.207 -0.329 8.573 1.00 95.19 114 LEU A N 1
ATOM 925 C CA . LEU A 1 114 ? -12.408 0.956 7.894 1.00 95.19 114 LEU A CA 1
ATOM 926 C C . LEU A 1 114 ? -13.898 1.249 7.654 1.00 95.19 114 LEU A C 1
ATOM 928 O O . LEU A 1 114 ? -14.372 2.340 7.954 1.00 95.19 114 LEU A O 1
ATOM 932 N N . CYS A 1 115 ? -14.647 0.263 7.158 1.00 94.69 115 CYS A N 1
ATOM 933 C CA . CYS A 1 115 ? -16.076 0.403 6.885 1.00 94.69 115 CYS A CA 1
ATOM 934 C C . CYS A 1 115 ? -16.872 0.684 8.168 1.00 94.69 115 CYS A C 1
ATOM 936 O O . CYS A 1 115 ? -17.705 1.587 8.188 1.00 94.69 115 CYS A O 1
ATOM 938 N N . GLU A 1 116 ? -16.585 -0.036 9.253 1.00 95.69 116 GLU A N 1
ATOM 939 C CA . GLU A 1 116 ? -17.235 0.179 10.548 1.00 95.69 116 GLU A CA 1
ATOM 940 C C . GLU A 1 116 ? -16.894 1.544 11.154 1.00 95.69 116 GLU A C 1
ATOM 942 O O . GLU A 1 116 ? -17.777 2.206 11.700 1.00 95.69 116 GLU A O 1
ATOM 947 N N . ALA A 1 117 ? -15.644 2.001 11.027 1.00 96.31 117 ALA A N 1
ATOM 948 C CA . ALA A 1 117 ? -15.251 3.331 11.481 1.00 96.31 117 ALA A CA 1
ATOM 949 C C . ALA A 1 117 ? -16.018 4.429 10.731 1.00 96.31 117 ALA A C 1
ATOM 951 O O . ALA A 1 117 ? -16.525 5.352 11.365 1.00 96.31 117 ALA A O 1
ATOM 952 N N . VAL A 1 118 ? -16.172 4.299 9.409 1.00 95.56 118 VAL A N 1
ATOM 953 C CA . VAL A 1 118 ? -16.952 5.244 8.594 1.00 95.56 118 VAL A CA 1
ATOM 954 C C . VAL A 1 118 ? -18.435 5.198 8.966 1.00 95.56 118 VAL A C 1
ATOM 956 O O . VAL A 1 118 ? -19.010 6.234 9.288 1.00 95.56 118 VAL A O 1
ATOM 959 N N . LYS A 1 119 ? -19.051 4.008 9.007 1.00 95.75 119 LYS A N 1
ATOM 960 C CA . LYS A 1 119 ? -20.480 3.838 9.337 1.00 95.75 119 LYS A CA 1
ATOM 961 C C . LYS A 1 119 ? -20.859 4.421 10.696 1.00 95.75 119 LYS A C 1
ATOM 963 O O . LYS A 1 119 ? -21.960 4.931 10.857 1.00 95.75 119 LYS A O 1
ATOM 968 N N . ARG A 1 120 ? -19.965 4.311 11.682 1.00 96.50 120 ARG A N 1
ATOM 969 C CA . ARG A 1 120 ? -20.202 4.781 13.055 1.00 96.50 120 ARG A CA 1
ATOM 970 C C . ARG A 1 120 ? -19.712 6.209 13.301 1.00 96.50 120 ARG A C 1
ATOM 972 O O . ARG A 1 120 ? -19.797 6.659 14.440 1.00 96.50 120 ARG A O 1
ATOM 979 N N . GLY A 1 121 ? -19.146 6.882 12.294 1.00 95.38 121 GLY A N 1
ATOM 980 C CA . GLY A 1 121 ? -18.559 8.217 12.445 1.00 95.38 121 GLY A CA 1
ATOM 981 C C . GLY A 1 121 ? -17.338 8.266 13.374 1.00 95.38 121 GLY A C 1
ATOM 982 O O . GLY A 1 121 ? -17.101 9.278 14.017 1.00 95.38 121 GLY A O 1
ATOM 983 N N . ARG A 1 122 ? -16.566 7.175 13.485 1.00 95.00 122 ARG A N 1
ATOM 984 C CA . ARG A 1 122 ? -15.409 7.028 14.398 1.00 95.00 122 ARG A CA 1
ATOM 985 C C . ARG A 1 122 ? -14.065 6.978 13.668 1.00 95.00 122 ARG A C 1
ATOM 987 O O . ARG A 1 122 ? -13.151 6.263 14.083 1.00 95.00 122 ARG A O 1
ATOM 994 N N . VAL A 1 123 ? -13.945 7.694 12.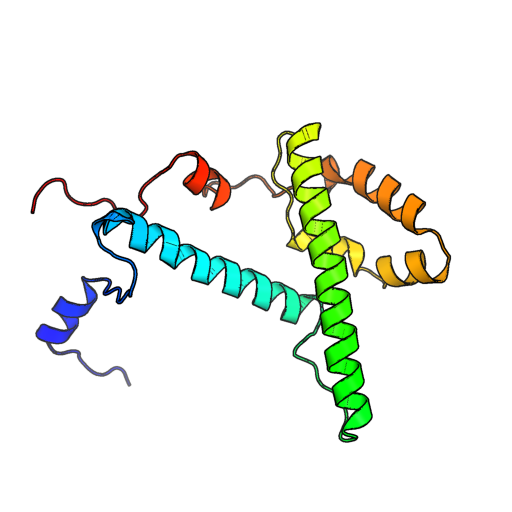553 1.00 94.50 123 VAL A N 1
ATOM 995 C CA . VAL A 1 123 ? -12.718 7.697 11.737 1.00 94.50 123 VAL A CA 1
ATOM 996 C C . VAL A 1 123 ? -11.529 8.256 12.527 1.00 94.50 123 VAL A C 1
ATOM 998 O O . VAL A 1 123 ? -10.445 7.685 12.465 1.00 94.50 123 VAL A O 1
ATOM 1001 N N . GLU A 1 124 ? -11.743 9.274 13.362 1.00 94.94 124 GLU A N 1
ATOM 1002 C CA . GLU A 1 124 ? -10.698 9.834 14.232 1.00 94.94 124 GLU A CA 1
ATOM 1003 C C . GLU A 1 124 ? -10.158 8.817 15.249 1.00 94.94 124 GLU A C 1
ATOM 1005 O O . GLU A 1 124 ? -8.967 8.792 15.555 1.00 94.94 124 GLU A O 1
ATOM 1010 N N . ASN A 1 125 ? -11.021 7.949 15.791 1.00 95.88 125 ASN A N 1
ATOM 1011 C CA . ASN A 1 125 ? -10.586 6.886 16.699 1.00 95.88 125 ASN A CA 1
ATOM 1012 C C . ASN A 1 125 ? -9.704 5.873 15.967 1.00 95.88 125 ASN A C 1
ATOM 1014 O O . ASN A 1 125 ? -8.683 5.454 16.511 1.00 95.88 125 ASN A O 1
ATOM 1018 N N . LEU A 1 126 ? -10.091 5.501 14.742 1.00 95.00 126 LEU A N 1
ATOM 1019 C CA . LEU A 1 126 ? -9.306 4.605 13.898 1.00 95.00 126 LEU A CA 1
ATOM 1020 C C . LEU A 1 126 ? -7.941 5.219 13.567 1.00 95.00 126 LEU A C 1
ATOM 1022 O O . LEU A 1 126 ? -6.928 4.534 13.668 1.00 95.00 126 LEU A O 1
ATOM 1026 N N . GLU A 1 127 ? -7.901 6.507 13.228 1.00 94.25 127 GLU A N 1
ATOM 1027 C CA . GLU A 1 127 ? -6.654 7.227 12.973 1.00 94.25 127 GLU A CA 1
ATOM 1028 C C . GLU A 1 127 ? -5.734 7.220 14.202 1.00 94.25 127 GLU A C 1
ATOM 1030 O O . GLU A 1 127 ? -4.569 6.832 14.095 1.00 94.25 127 GLU A O 1
ATOM 1035 N N . LYS A 1 128 ? -6.255 7.579 15.383 1.00 94.62 128 LYS A N 1
ATOM 1036 C CA . LYS A 1 128 ? -5.489 7.566 16.642 1.00 94.62 128 LYS A CA 1
ATOM 1037 C C . LYS A 1 128 ? -4.923 6.179 16.948 1.00 94.62 128 LYS A C 1
ATOM 1039 O O . LYS A 1 128 ? -3.752 6.064 17.309 1.00 94.62 128 LYS A O 1
ATOM 1044 N N . GLU A 1 129 ? -5.727 5.132 16.773 1.00 94.56 129 GLU A N 1
ATOM 1045 C CA . GLU A 1 129 ? -5.286 3.747 16.956 1.00 94.56 129 GL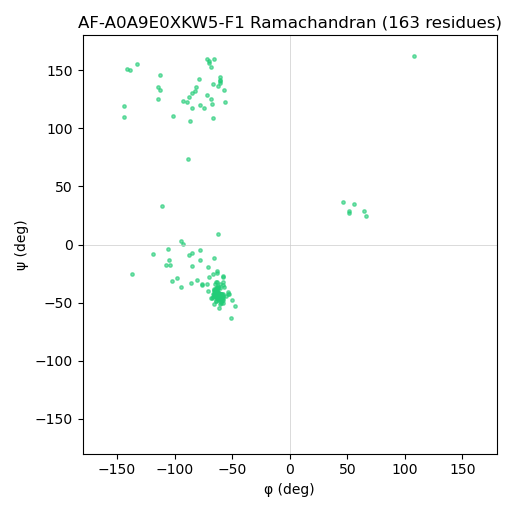U A CA 1
ATOM 1046 C C . GLU A 1 129 ? -4.172 3.380 15.965 1.00 94.56 129 GLU A C 1
ATOM 1048 O O . GLU A 1 129 ? -3.138 2.835 16.352 1.00 94.56 129 GLU A O 1
ATOM 1053 N N . MET A 1 130 ? -4.341 3.739 14.690 1.00 94.44 130 MET A N 1
ATOM 1054 C CA . MET A 1 130 ? -3.340 3.491 13.656 1.00 94.44 130 MET A CA 1
ATOM 1055 C C . MET A 1 130 ? -2.021 4.198 13.958 1.00 94.44 130 MET A C 1
ATOM 1057 O O . MET A 1 130 ? -0.974 3.574 13.809 1.00 94.44 130 MET A O 1
ATOM 1061 N N . ILE A 1 131 ? -2.056 5.458 14.411 1.00 93.88 131 ILE A N 1
ATOM 1062 C CA . ILE A 1 131 ? -0.865 6.229 14.803 1.00 93.88 131 ILE A CA 1
ATOM 1063 C C . ILE A 1 131 ? -0.104 5.518 15.931 1.00 93.88 131 ILE A C 1
ATOM 1065 O O . ILE A 1 131 ? 1.120 5.384 15.859 1.00 93.88 131 ILE A O 1
ATOM 1069 N N . GLN A 1 132 ? -0.813 5.013 16.943 1.00 93.00 132 GLN A N 1
ATOM 1070 C CA . GLN A 1 132 ? -0.208 4.262 18.050 1.00 93.00 132 GLN A CA 1
ATOM 1071 C C . GLN A 1 132 ? 0.414 2.935 17.587 1.00 93.00 132 GLN A C 1
ATOM 1073 O O . GLN A 1 132 ? 1.457 2.516 18.098 1.00 93.00 132 GLN A O 1
ATOM 1078 N N . ASP A 1 133 ? -0.193 2.292 16.589 1.00 93.81 133 ASP A N 1
ATOM 1079 C CA . ASP A 1 133 ? 0.249 1.006 16.056 1.00 93.81 133 ASP A CA 1
ATOM 1080 C C . ASP A 1 133 ? 1.357 1.113 14.990 1.00 93.81 133 ASP A C 1
ATOM 1082 O O . ASP A 1 133 ? 1.930 0.077 14.632 1.00 93.81 133 ASP A O 1
ATOM 1086 N N . ILE A 1 134 ? 1.731 2.321 14.520 1.00 93.12 134 ILE A N 1
ATOM 1087 C CA . ILE A 1 134 ? 2.730 2.498 13.442 1.00 93.12 134 ILE A CA 1
ATOM 1088 C C . ILE A 1 134 ? 4.007 1.713 13.740 1.00 93.12 134 ILE A C 1
ATOM 1090 O O . ILE A 1 134 ? 4.332 0.770 13.015 1.00 93.12 134 ILE A O 1
ATOM 1094 N N . LYS A 1 135 ? 4.705 2.060 14.831 1.00 90.12 135 LYS A N 1
ATOM 1095 C CA . LYS A 1 135 ? 6.005 1.459 15.185 1.00 90.12 135 LYS A CA 1
ATOM 1096 C C . LYS A 1 135 ? 5.912 -0.034 15.481 1.00 90.12 135 LYS A C 1
ATOM 1098 O O . LYS A 1 135 ? 6.861 -0.765 15.231 1.00 90.12 135 LYS A O 1
ATOM 1103 N N . ARG A 1 136 ? 4.784 -0.479 16.037 1.00 90.25 136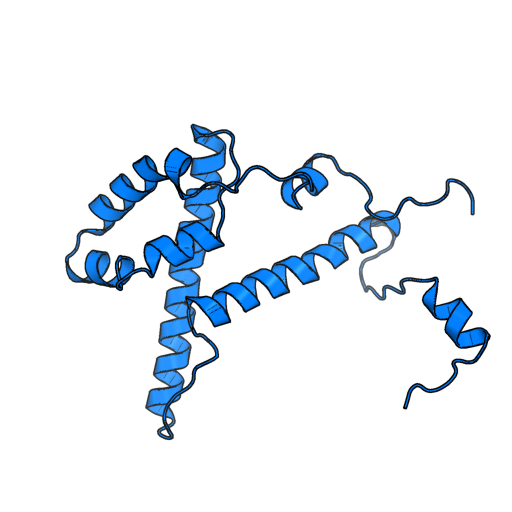 ARG A N 1
ATOM 1104 C CA . ARG A 1 136 ? 4.619 -1.845 16.549 1.00 90.25 136 ARG A CA 1
ATOM 1105 C C . ARG A 1 136 ? 4.204 -2.835 15.468 1.00 90.25 136 ARG A C 1
ATOM 1107 O O . ARG A 1 136 ? 4.535 -4.011 15.572 1.00 90.25 136 ARG A O 1
ATOM 1114 N N . ARG A 1 137 ? 3.425 -2.390 14.477 1.00 92.06 137 ARG A N 1
ATOM 1115 C CA . ARG A 1 137 ? 2.706 -3.296 13.568 1.00 92.06 137 ARG A CA 1
ATOM 1116 C C . ARG A 1 137 ? 2.744 -2.892 12.103 1.00 92.06 137 ARG A C 1
ATOM 1118 O O . ARG A 1 137 ? 2.573 -3.768 11.263 1.00 92.06 137 ARG A O 1
ATOM 1125 N N . LEU A 1 138 ? 2.929 -1.613 11.775 1.00 95.06 138 LEU A N 1
ATOM 1126 C CA . LEU A 1 138 ? 2.697 -1.121 10.410 1.00 95.06 138 LEU A CA 1
ATOM 1127 C C . LEU A 1 138 ? 3.983 -0.846 9.622 1.00 95.06 138 LEU A C 1
ATOM 1129 O O . LEU A 1 138 ? 3.925 -0.718 8.401 1.00 95.06 138 LEU A O 1
ATOM 1133 N N . LEU A 1 139 ? 5.146 -0.795 10.277 1.00 94.69 139 LEU A N 1
ATOM 1134 C CA . LEU A 1 139 ? 6.437 -0.676 9.592 1.00 94.69 139 LEU A CA 1
ATOM 1135 C C . LEU A 1 139 ? 6.817 -1.963 8.837 1.00 94.69 139 LEU A C 1
ATOM 1137 O O . LEU A 1 139 ? 6.354 -3.070 9.147 1.00 94.69 139 L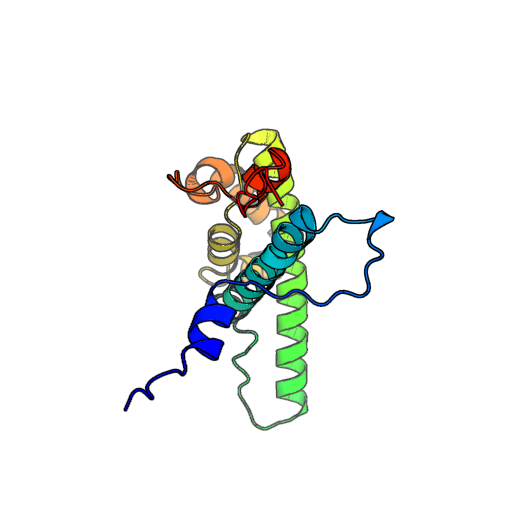EU A O 1
ATOM 1141 N N . LYS A 1 140 ? 7.677 -1.814 7.824 1.00 91.94 140 LYS A N 1
ATOM 1142 C CA . LYS A 1 140 ? 8.348 -2.944 7.170 1.00 91.94 140 LYS A CA 1
ATOM 1143 C C . LYS A 1 140 ? 9.202 -3.700 8.190 1.00 91.94 140 LYS A C 1
ATOM 1145 O O . LYS A 1 140 ? 9.812 -3.098 9.069 1.00 91.94 140 LYS A O 1
ATOM 1150 N N . ASP A 1 141 ? 9.223 -5.025 8.073 1.00 89.38 141 ASP A N 1
ATOM 1151 C CA . ASP A 1 141 ? 10.111 -5.868 8.880 1.00 89.38 141 ASP A CA 1
ATOM 1152 C C . ASP A 1 141 ? 11.574 -5.606 8.512 1.00 89.38 141 ASP A C 1
ATOM 1154 O O . ASP A 1 141 ? 11.852 -5.115 7.417 1.00 89.38 141 ASP A O 1
ATOM 1158 N N . LYS A 1 142 ? 12.513 -5.951 9.402 1.00 83.06 142 LYS A N 1
ATOM 1159 C CA . LYS A 1 142 ? 13.945 -5.919 9.069 1.00 83.06 142 LYS A CA 1
ATOM 1160 C C . LYS A 1 142 ? 14.232 -6.908 7.938 1.00 83.06 142 LYS A C 1
ATOM 1162 O O . LYS A 1 142 ? 13.716 -8.024 7.941 1.00 83.06 142 LYS A O 1
ATOM 1167 N N . ARG A 1 143 ? 15.040 -6.494 6.961 1.00 77.81 143 ARG A N 1
ATOM 1168 C CA . ARG A 1 143 ? 15.318 -7.252 5.728 1.00 77.81 143 ARG A CA 1
ATOM 1169 C C . ARG A 1 143 ? 16.799 -7.136 5.391 1.00 77.81 143 ARG A C 1
ATOM 1171 O O . ARG A 1 143 ? 17.393 -6.105 5.678 1.00 77.81 143 ARG A O 1
ATOM 1178 N N . SER A 1 144 ? 17.365 -8.157 4.749 1.00 78.75 144 SER A N 1
ATOM 1179 C CA . SER A 1 144 ? 18.722 -8.089 4.186 1.00 78.75 144 SER A CA 1
ATOM 1180 C C . SER A 1 144 ? 18.775 -7.276 2.889 1.00 78.75 144 SER A C 1
ATOM 1182 O O . SER A 1 144 ? 19.759 -6.601 2.616 1.00 78.75 144 SER A O 1
ATOM 1184 N N . ARG A 1 145 ? 17.709 -7.329 2.079 1.00 79.25 145 ARG A N 1
ATOM 1185 C CA . ARG A 1 145 ? 17.623 -6.630 0.792 1.00 79.25 145 ARG A CA 1
ATOM 1186 C C . ARG A 1 145 ? 17.149 -5.184 0.962 1.00 79.25 145 ARG A C 1
ATOM 1188 O O . ARG A 1 145 ? 16.080 -4.953 1.533 1.00 79.25 145 ARG A O 1
ATOM 1195 N N . THR A 1 146 ? 17.883 -4.257 0.345 1.00 76.94 146 THR A N 1
ATOM 1196 C CA . THR A 1 146 ? 17.541 -2.828 0.260 1.00 76.94 146 THR A CA 1
ATOM 1197 C C . THR A 1 146 ? 16.210 -2.587 -0.452 1.00 76.94 146 THR A C 1
ATOM 1199 O O . THR A 1 146 ? 15.865 -3.253 -1.439 1.00 76.94 146 THR A O 1
ATOM 1202 N N . THR A 1 147 ? 15.422 -1.650 0.073 1.00 79.56 147 THR A N 1
ATOM 1203 C CA . THR A 1 147 ? 14.134 -1.246 -0.495 1.00 79.56 147 THR A CA 1
ATOM 1204 C C . THR A 1 147 ? 14.353 -0.447 -1.782 1.00 79.56 147 THR A C 1
ATOM 1206 O O . THR A 1 147 ? 15.430 0.096 -2.017 1.00 79.56 147 THR A O 1
ATOM 1209 N N . MET A 1 148 ? 13.331 -0.353 -2.640 1.00 77.56 148 MET A N 1
ATOM 1210 C CA . MET A 1 148 ? 13.423 0.553 -3.786 1.00 77.56 148 MET A CA 1
ATOM 1211 C C . MET A 1 148 ? 13.654 1.998 -3.328 1.00 77.56 148 MET A C 1
ATOM 1213 O O . MET A 1 148 ? 14.472 2.690 -3.918 1.00 77.56 148 MET A O 1
ATOM 1217 N N . ARG A 1 149 ? 12.951 2.450 -2.286 1.00 78.25 149 ARG A N 1
ATOM 1218 C CA . ARG A 1 149 ? 13.074 3.820 -1.787 1.00 78.25 149 ARG A CA 1
ATOM 1219 C C . ARG A 1 149 ? 14.494 4.095 -1.289 1.00 78.25 149 ARG A C 1
ATOM 1221 O O . ARG A 1 149 ? 15.043 5.127 -1.643 1.00 78.25 149 ARG A O 1
ATOM 1228 N N . GLU A 1 150 ? 15.095 3.159 -0.558 1.00 79.12 150 GLU A N 1
ATOM 1229 C CA . GLU A 1 150 ? 16.502 3.231 -0.141 1.00 79.12 150 GLU A CA 1
ATOM 1230 C C . GLU A 1 150 ? 17.437 3.330 -1.351 1.00 79.12 150 GLU A C 1
ATOM 1232 O O . GLU A 1 150 ? 18.258 4.235 -1.392 1.00 79.12 150 GLU A O 1
ATOM 1237 N N . ARG A 1 151 ? 17.247 2.484 -2.374 1.00 76.06 151 ARG A N 1
ATOM 1238 C CA . ARG A 1 151 ? 18.054 2.507 -3.611 1.00 76.06 151 ARG A CA 1
ATOM 1239 C C . ARG A 1 151 ? 17.902 3.793 -4.423 1.00 76.06 151 ARG A C 1
ATOM 1241 O O . ARG A 1 151 ? 18.861 4.255 -5.023 1.00 76.06 151 ARG A O 1
ATOM 1248 N N . ILE A 1 152 ? 16.692 4.355 -4.480 1.00 74.81 152 ILE A N 1
ATOM 1249 C CA . ILE A 1 152 ? 16.440 5.639 -5.149 1.00 74.81 152 ILE A CA 1
ATOM 1250 C C . ILE A 1 152 ? 17.143 6.764 -4.386 1.00 74.81 152 ILE A C 1
ATOM 1252 O O . ILE A 1 152 ? 17.748 7.626 -5.010 1.00 74.81 152 ILE A O 1
ATOM 1256 N N . ILE A 1 153 ? 17.084 6.748 -3.051 1.00 75.31 153 ILE A N 1
ATOM 1257 C CA . ILE A 1 153 ? 17.757 7.745 -2.207 1.00 75.31 153 ILE A CA 1
ATOM 1258 C C . ILE A 1 153 ? 19.281 7.628 -2.325 1.00 75.31 153 ILE A C 1
ATOM 1260 O O . ILE A 1 153 ? 19.949 8.656 -2.384 1.00 75.31 153 ILE A O 1
ATOM 1264 N N . SER A 1 154 ? 19.833 6.412 -2.381 1.00 75.06 154 SER A N 1
ATOM 1265 C CA . SER A 1 154 ? 21.277 6.201 -2.546 1.00 75.06 154 SER A CA 1
ATOM 1266 C C . SER A 1 154 ? 21.775 6.394 -3.981 1.00 75.06 154 SER A C 1
ATOM 1268 O O . SER A 1 154 ? 22.981 6.349 -4.201 1.00 75.06 154 SER A O 1
ATOM 1270 N N . LEU A 1 155 ? 20.872 6.632 -4.946 1.00 69.00 155 LEU A N 1
ATOM 1271 C CA . LEU A 1 155 ? 21.170 6.747 -6.382 1.00 69.00 155 LEU A CA 1
ATOM 1272 C C . LEU A 1 155 ? 21.996 5.568 -6.928 1.00 69.00 155 LEU A C 1
ATOM 1274 O O . LEU A 1 155 ? 22.708 5.700 -7.921 1.00 69.00 155 LEU A O 1
ATOM 1278 N N . GLU A 1 156 ? 21.880 4.394 -6.306 1.00 66.88 156 GLU A N 1
ATOM 1279 C CA . GLU A 1 156 ? 22.591 3.197 -6.741 1.00 66.88 156 GLU A CA 1
ATOM 1280 C C . GLU A 1 156 ? 22.065 2.726 -8.103 1.00 66.88 156 GLU A C 1
ATOM 1282 O O . GLU A 1 156 ? 20.886 2.366 -8.262 1.00 66.88 156 GLU A O 1
ATOM 1287 N N . ALA A 1 157 ? 22.966 2.675 -9.087 1.00 64.06 157 ALA A N 1
ATOM 1288 C CA . ALA A 1 157 ? 22.719 1.969 -10.332 1.00 64.06 157 ALA A CA 1
ATOM 1289 C C . ALA A 1 157 ? 22.474 0.484 -10.030 1.00 64.06 157 ALA A C 1
ATOM 1291 O O . ALA A 1 157 ? 23.067 -0.117 -9.140 1.00 64.06 157 ALA A O 1
ATOM 1292 N N . TYR A 1 158 ? 21.536 -0.118 -10.746 1.00 64.69 158 TYR A N 1
ATOM 1293 C CA . TYR A 1 158 ? 21.151 -1.516 -10.502 1.00 64.69 158 TYR A CA 1
ATOM 1294 C C . TYR A 1 158 ? 21.808 -2.507 -11.423 1.00 64.69 158 TYR A C 1
ATOM 1296 O O . TYR A 1 158 ? 21.951 -3.667 -11.057 1.00 64.69 158 TYR A O 1
ATOM 1304 N N . TYR A 1 159 ? 22.135 -2.048 -12.621 1.00 67.88 159 TYR A N 1
ATOM 1305 C CA . TYR A 1 159 ? 23.085 -2.744 -13.450 1.00 67.88 159 TYR A CA 1
ATOM 1306 C C . TYR A 1 159 ? 24.429 -2.115 -13.132 1.00 67.88 159 TYR A C 1
ATOM 1308 O O . TYR A 1 159 ? 24.568 -0.893 -13.204 1.00 67.88 159 TYR A O 1
ATOM 1316 N N . GLU A 1 160 ? 25.372 -2.948 -12.714 1.00 61.34 160 GLU A N 1
ATOM 1317 C CA . GLU A 1 160 ? 26.778 -2.582 -12.728 1.00 61.34 160 GLU A CA 1
ATOM 1318 C C . GLU A 1 160 ? 27.149 -2.450 -14.201 1.00 61.34 160 GLU A C 1
ATOM 1320 O O . GLU A 1 160 ? 27.127 -3.428 -14.951 1.00 61.34 160 GLU A O 1
ATOM 1325 N N . TRP A 1 161 ? 27.366 -1.215 -14.638 1.00 57.34 161 TRP A N 1
ATOM 1326 C CA . TRP A 1 161 ? 27.894 -0.973 -15.966 1.00 57.34 161 TRP A CA 1
ATOM 1327 C C . TRP A 1 161 ? 29.391 -1.250 -15.896 1.00 57.34 161 TRP A C 1
ATOM 1329 O O . TRP A 1 161 ? 30.066 -0.621 -15.07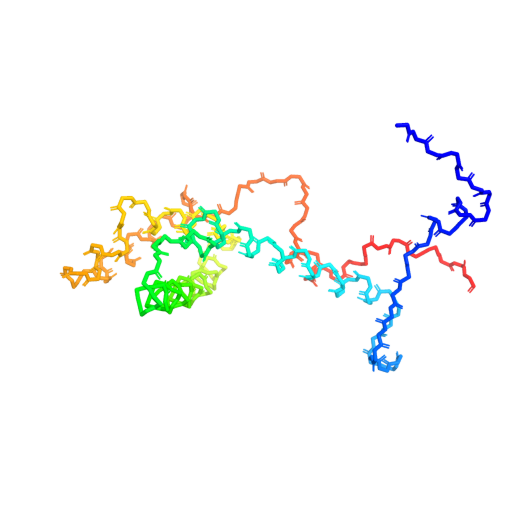9 1.00 57.34 161 TRP A O 1
ATOM 1339 N N . PRO A 1 162 ? 29.922 -2.209 -16.671 1.00 54.91 162 PRO A N 1
ATOM 1340 C CA . PRO A 1 162 ? 31.363 -2.366 -16.756 1.00 54.91 162 PRO A CA 1
ATOM 1341 C C . PRO A 1 162 ? 31.955 -1.035 -17.232 1.00 54.91 162 PRO A C 1
ATOM 1343 O O . PRO A 1 162 ? 31.450 -0.449 -18.186 1.00 54.91 162 PRO A O 1
ATOM 1346 N N . GLU A 1 163 ? 33.010 -0.556 -16.568 1.00 50.25 163 GLU A N 1
ATOM 1347 C CA . GLU A 1 163 ? 33.650 0.751 -16.825 1.00 50.25 163 GLU A CA 1
ATOM 1348 C C . GLU A 1 163 ? 34.266 0.911 -18.230 1.00 50.25 163 GLU A C 1
ATOM 1350 O O . GLU A 1 163 ? 34.948 1.894 -18.497 1.00 50.25 163 GLU A O 1
ATOM 1355 N N . TYR A 1 164 ? 34.033 -0.016 -19.156 1.00 50.31 164 TYR A N 1
ATOM 1356 C CA . TYR A 1 164 ? 34.632 0.013 -20.481 1.00 50.31 164 TYR A CA 1
ATOM 1357 C C . TYR A 1 164 ? 33.655 -0.510 -21.535 1.00 50.31 164 TYR A C 1
ATOM 1359 O O . TYR A 1 164 ? 33.388 -1.712 -21.612 1.00 50.31 164 TYR A O 1
ATOM 1367 N N . ALA A 1 165 ? 33.173 0.417 -22.363 1.00 40.12 165 ALA A N 1
ATOM 1368 C CA . ALA A 1 165 ? 32.785 0.201 -23.752 1.00 40.12 165 ALA A CA 1
ATOM 1369 C C . ALA A 1 165 ? 33.270 1.403 -24.570 1.00 40.12 165 ALA A C 1
ATOM 1371 O O . ALA A 1 165 ? 32.965 2.544 -24.158 1.00 40.12 165 ALA A O 1
#

Secondary structure (DSSP, 8-state):
-PPPPPHHHHHHTT-------S-TTTS-HHHHHHHHHHHHHHHHHHHHIIIII-TT----S-HHHHHHHHHHHHHHHHHHHHHHHHHHHHHHHHHSS-B-HHHHHHHHHGGGHHHHHHHTT-HHHHHHHHHHHIIIIIBPPP-SSPPHHHHHHTT--SS---S--

pLDDT: mean 87.13, std 10.63, range [40.12, 96.5]

Foldseek 3Di:
DDDDDDPVVVVVVVDDDDDDPDDCVVDPPLCSVLVVVVVVVVVVLVVLLCVLLVLVVQDDDDPVSSVVSNVVSVVVSVVLVVVQVVLQVVCCVPVVFGFDSSQSSCVCPPVVNVVVCVVVVNVVVVVVVCSVCRNPTGTDDDDPDDDSVRCVVVVDRPDPDDPDD